Protein AF-A0A5K0YAD8-F1 (afdb_monomer_lite)

Secondary structure (DSSP, 8-state):
-HHHHHHHHHHHHHHHHHHHHHHHHHHHHHHHHHHHHHHHHHHHHTT--HHHHHHHHHHHHHHHHHHHHHHS------------S-------TT-EEEEGGGTSEEEEEEE---SSSEEEEEETTEEEEEEGGGEEE--------S-S--------

Sequence (156 aa):
ILGEAKDLDWREAALEALVSQQVQDETRRAKTQINDVLMGFEGKLSTSNCDLVNALIKEAEIAISSIVAAHESTHEIASFSKSGGGNSYIPKVGDRVHVRGLGDKLGTIVEAPCGDDTTLVQYGKVRLRVGKNDLKLFPMSKSISAVDRVTRWQGQ

pLDDT: mean 75.65, std 18.94, range [32.53, 95.88]

InterPro domains:
  IPR045076 DNA mismatch repair MutS [PTHR48466] (1-138)

Foldseek 3Di:
DVVVVVVVVVVVVVVVVVVVVVVVVLVVVLVVQLVVLVVVLVVDVVVDDPVCNVVSVVVSVVSNVVSVVVSPPPPPCCPPPPPPDDDPDFDDAQFWKQFVVVVRDIWGFHAGDDDPQWTWTDDPPDIDTGHPVRIDTDDDDPDDDPPDDPDDDDDD

Structure (mmCIF, N/CA/C/O backbone):
data_AF-A0A5K0YAD8-F1
#
_entry.id   AF-A0A5K0YAD8-F1
#
loop_
_atom_site.group_PDB
_atom_site.id
_atom_site.type_symbol
_atom_site.label_atom_id
_atom_site.label_alt_id
_atom_site.label_comp_id
_atom_site.label_asym_id
_atom_site.label_entity_id
_atom_site.label_seq_id
_atom_site.pdbx_PDB_ins_code
_atom_site.Cartn_x
_atom_site.Cartn_y
_atom_site.Cartn_z
_atom_site.occupancy
_atom_site.B_iso_or_equiv
_atom_site.auth_seq_id
_atom_site.auth_comp_id
_atom_site.auth_asym_id
_atom_site.auth_atom_id
_atom_site.pdbx_PDB_model_num
ATOM 1 N N . ILE A 1 1 ? 28.715 -2.439 -27.113 1.00 53.72 1 ILE A N 1
ATOM 2 C CA . ILE A 1 1 ? 28.155 -3.521 -26.268 1.00 53.72 1 ILE A CA 1
ATOM 3 C C . ILE A 1 1 ? 28.614 -3.400 -24.806 1.00 53.72 1 ILE A C 1
ATOM 5 O O . ILE A 1 1 ? 27.760 -3.232 -23.953 1.00 53.72 1 ILE A O 1
ATOM 9 N N . LEU A 1 2 ? 29.919 -3.365 -24.479 1.00 57.12 2 LEU A N 1
ATOM 10 C CA . LEU A 1 2 ? 30.374 -3.264 -23.070 1.00 57.12 2 LEU A CA 1
ATOM 11 C C . LEU A 1 2 ? 29.987 -1.943 -22.358 1.00 57.12 2 LEU A C 1
ATOM 13 O O . LEU A 1 2 ? 29.678 -1.947 -21.172 1.00 57.12 2 LEU A O 1
ATOM 17 N N . GLY A 1 3 ? 29.977 -0.816 -23.080 1.00 59.72 3 GLY A N 1
ATOM 18 C CA . GLY A 1 3 ? 29.579 0.488 -22.523 1.00 59.72 3 GLY A CA 1
ATOM 19 C C . GLY A 1 3 ? 28.075 0.635 -22.264 1.00 59.72 3 GLY A C 1
ATOM 20 O O . GLY A 1 3 ? 27.689 1.373 -21.370 1.00 59.72 3 GLY A O 1
ATOM 21 N N . GLU A 1 4 ? 27.243 -0.099 -23.004 1.00 54.94 4 GLU A N 1
ATOM 22 C CA . GLU A 1 4 ? 25.780 -0.109 -22.852 1.00 54.94 4 GLU A CA 1
ATOM 23 C C . GLU A 1 4 ? 25.355 -0.980 -21.662 1.00 54.94 4 GLU A C 1
ATOM 25 O O . GLU A 1 4 ? 24.472 -0.604 -20.905 1.00 54.94 4 GLU A O 1
ATOM 30 N N . ALA A 1 5 ? 26.053 -2.094 -21.418 1.00 63.03 5 ALA A N 1
ATOM 31 C CA . ALA A 1 5 ? 25.832 -2.915 -20.226 1.00 63.03 5 ALA A CA 1
ATOM 32 C C . ALA A 1 5 ? 26.145 -2.148 -18.927 1.00 63.03 5 ALA A C 1
ATOM 34 O O . ALA A 1 5 ? 25.354 -2.167 -17.991 1.00 63.03 5 ALA A O 1
ATOM 35 N N . LYS A 1 6 ? 27.248 -1.383 -18.901 1.00 64.75 6 LYS A N 1
ATOM 36 C CA . LYS A 1 6 ? 27.584 -0.515 -17.761 1.00 64.75 6 LYS A CA 1
ATOM 37 C C . LYS A 1 6 ? 26.581 0.637 -17.581 1.00 64.75 6 LYS A C 1
ATOM 39 O O . LYS A 1 6 ? 26.434 1.124 -16.464 1.00 64.75 6 LYS A O 1
ATOM 44 N N . ASP A 1 7 ? 25.914 1.065 -18.661 1.00 75.19 7 ASP A N 1
ATOM 45 C CA . ASP A 1 7 ? 24.829 2.058 -18.616 1.00 75.19 7 ASP A CA 1
ATOM 46 C C . ASP A 1 7 ? 23.578 1.507 -17.910 1.00 75.19 7 ASP A C 1
ATOM 48 O O . ASP A 1 7 ? 22.928 2.178 -17.112 1.00 75.19 7 ASP A O 1
ATOM 52 N N . LEU A 1 8 ? 23.260 0.242 -18.168 1.00 80.00 8 LEU A N 1
ATOM 53 C CA . LEU A 1 8 ? 22.109 -0.422 -17.565 1.00 80.00 8 LEU A CA 1
ATOM 54 C C . LEU A 1 8 ? 22.303 -0.656 -16.064 1.00 80.00 8 LEU A C 1
ATOM 56 O O . LEU A 1 8 ? 21.398 -0.335 -15.296 1.00 80.00 8 LEU A O 1
ATOM 60 N N . ASP A 1 9 ? 23.487 -1.107 -15.644 1.00 80.38 9 ASP A N 1
ATOM 61 C CA . ASP A 1 9 ? 23.778 -1.374 -14.228 1.00 80.38 9 ASP A CA 1
ATOM 62 C C . ASP A 1 9 ? 23.637 -0.112 -13.356 1.00 80.38 9 ASP A C 1
ATOM 64 O O . ASP A 1 9 ? 23.083 -0.167 -12.256 1.00 80.38 9 ASP A O 1
ATOM 68 N N . TRP A 1 10 ? 24.095 1.057 -13.833 1.00 85.94 10 TRP A N 1
ATOM 69 C CA . TRP A 1 10 ? 23.936 2.294 -13.054 1.00 85.94 10 TRP A CA 1
ATOM 70 C C . TRP A 1 10 ? 22.480 2.753 -12.996 1.00 85.94 10 TRP A C 1
ATOM 72 O O . TRP A 1 10 ? 22.056 3.293 -11.973 1.00 85.94 10 TRP A O 1
ATOM 82 N N . ARG A 1 11 ? 21.705 2.545 -14.069 1.00 83.56 11 ARG A N 1
ATOM 83 C CA . ARG A 1 11 ? 20.280 2.905 -14.107 1.00 83.56 11 ARG A CA 1
ATOM 84 C C . ARG A 1 11 ? 19.462 2.018 -13.192 1.00 83.56 11 ARG A C 1
ATOM 86 O O . ARG A 1 11 ? 18.582 2.535 -12.513 1.00 83.56 11 ARG A O 1
ATOM 93 N N . GLU A 1 12 ? 19.752 0.721 -13.164 1.00 84.94 12 GLU A N 1
ATOM 94 C CA . GLU A 1 12 ? 19.107 -0.225 -12.255 1.00 84.94 12 GLU A CA 1
ATOM 95 C C . GLU A 1 12 ? 19.392 0.162 -10.802 1.00 84.94 12 GLU A C 1
ATOM 97 O O . GLU A 1 12 ? 18.451 0.403 -10.051 1.00 84.94 12 GLU A O 1
ATOM 102 N N . ALA A 1 13 ? 20.659 0.385 -10.441 1.00 86.50 13 ALA A N 1
ATOM 103 C CA . ALA A 1 13 ? 21.021 0.824 -9.093 1.00 86.50 13 ALA A CA 1
ATOM 104 C C . ALA A 1 13 ? 20.375 2.172 -8.707 1.00 86.50 13 ALA A C 1
ATOM 106 O O . ALA A 1 13 ? 19.918 2.352 -7.576 1.00 86.50 13 ALA A O 1
ATOM 107 N N . ALA A 1 14 ? 20.300 3.128 -9.640 1.00 85.75 14 ALA A N 1
ATOM 108 C CA . ALA A 1 14 ? 19.632 4.408 -9.407 1.00 85.75 14 ALA A CA 1
ATOM 109 C C . ALA A 1 14 ? 18.115 4.244 -9.209 1.00 85.75 14 ALA A C 1
ATOM 111 O O . ALA A 1 14 ? 17.534 4.897 -8.342 1.00 85.75 14 ALA A O 1
ATOM 112 N N . LEU A 1 15 ? 17.472 3.363 -9.980 1.00 86.81 15 LEU A N 1
ATOM 113 C CA . LEU A 1 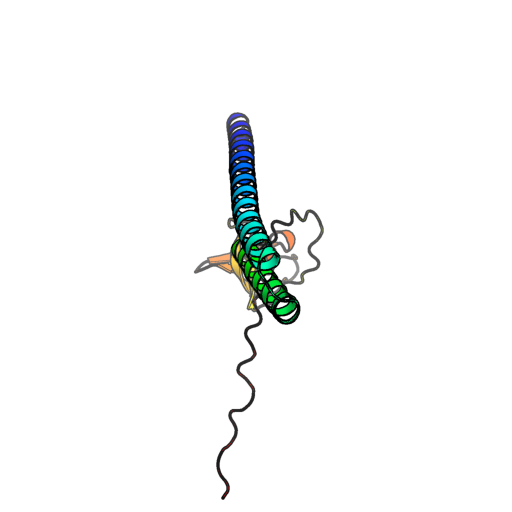15 ? 16.050 3.049 -9.837 1.00 86.81 15 LEU A CA 1
ATOM 114 C C . LEU A 1 15 ? 15.762 2.338 -8.513 1.00 86.81 15 LEU A C 1
ATOM 116 O O . LEU A 1 15 ? 14.827 2.723 -7.814 1.00 86.81 15 LEU A O 1
ATOM 120 N N . GLU A 1 16 ? 16.576 1.355 -8.130 1.00 86.94 16 GLU A N 1
ATOM 121 C CA . GLU A 1 16 ? 16.453 0.665 -6.844 1.00 86.94 16 GLU A CA 1
ATOM 122 C C . GLU A 1 16 ? 16.584 1.634 -5.667 1.00 86.94 16 GLU A C 1
ATOM 124 O O . GLU A 1 16 ? 15.790 1.571 -4.725 1.00 86.94 16 GLU A O 1
ATOM 129 N N . ALA A 1 17 ? 17.536 2.569 -5.731 1.00 89.50 17 ALA A N 1
ATOM 130 C CA . ALA A 1 17 ? 17.713 3.592 -4.707 1.00 89.50 17 ALA A CA 1
ATOM 131 C C . ALA A 1 17 ? 16.491 4.521 -4.603 1.00 89.50 17 ALA A C 1
ATOM 133 O O . ALA A 1 17 ? 16.035 4.808 -3.495 1.00 89.50 17 ALA A O 1
ATOM 134 N N . LEU A 1 18 ? 15.924 4.947 -5.738 1.00 87.00 18 LEU A N 1
ATOM 135 C CA . LEU A 1 18 ? 14.725 5.790 -5.775 1.00 87.00 18 LEU A CA 1
ATOM 136 C C . LEU A 1 18 ? 13.499 5.072 -5.206 1.00 87.00 18 LEU A C 1
ATOM 138 O O . LEU A 1 18 ? 12.794 5.630 -4.366 1.00 87.00 18 LEU A O 1
ATOM 142 N N . VAL A 1 19 ? 13.263 3.825 -5.620 1.00 83.62 19 VAL A N 1
ATOM 143 C CA . VAL A 1 19 ? 12.155 3.011 -5.099 1.00 83.62 19 VAL A CA 1
ATOM 144 C C . VAL A 1 19 ? 12.334 2.774 -3.601 1.00 83.62 19 VAL A C 1
ATOM 146 O O . VAL A 1 19 ? 11.390 2.941 -2.831 1.00 83.62 19 VAL A O 1
ATOM 149 N N . SER A 1 20 ? 13.554 2.458 -3.162 1.00 85.62 20 SER A N 1
ATOM 150 C CA . SER A 1 20 ? 13.864 2.269 -1.741 1.00 85.62 20 SER A CA 1
ATOM 151 C C . SER A 1 20 ? 13.598 3.536 -0.930 1.00 85.62 20 SER A C 1
ATOM 153 O O . SER A 1 20 ? 12.986 3.466 0.136 1.00 85.62 20 SER A O 1
ATOM 155 N N . GLN A 1 21 ? 14.004 4.701 -1.440 1.00 89.88 21 GLN A N 1
ATOM 156 C CA . GLN A 1 21 ? 13.737 5.988 -0.800 1.00 89.88 21 GLN A CA 1
ATOM 157 C C . GLN A 1 21 ? 12.233 6.271 -0.715 1.00 89.88 21 GLN A C 1
ATOM 159 O O . GLN A 1 21 ? 11.741 6.650 0.347 1.00 89.88 21 GLN A O 1
ATOM 164 N N . GLN A 1 22 ? 11.488 6.025 -1.795 1.00 86.38 22 GLN A N 1
ATOM 165 C CA . GLN A 1 22 ? 10.039 6.206 -1.823 1.00 86.38 22 GLN A CA 1
ATOM 166 C C . GLN A 1 22 ? 9.335 5.332 -0.777 1.00 86.38 22 GLN A C 1
ATOM 168 O O . GLN A 1 22 ? 8.473 5.824 -0.050 1.00 86.38 22 GLN A O 1
ATOM 173 N N . VAL A 1 23 ? 9.722 4.058 -0.661 1.00 87.50 23 VAL A N 1
ATOM 174 C CA . VAL A 1 23 ? 9.169 3.133 0.342 1.00 87.50 23 VAL A CA 1
ATOM 175 C C . VAL A 1 23 ? 9.491 3.596 1.763 1.00 87.50 23 VAL A C 1
ATOM 177 O O . VAL A 1 23 ? 8.620 3.559 2.636 1.00 87.50 23 VAL A O 1
ATOM 180 N N . GLN A 1 24 ? 10.717 4.063 2.012 1.00 89.81 24 GLN A N 1
ATOM 181 C CA . GLN A 1 24 ? 11.103 4.594 3.321 1.00 89.81 24 GLN A CA 1
ATOM 182 C C . GLN A 1 24 ? 10.299 5.843 3.694 1.00 89.81 24 GLN A C 1
ATOM 184 O O . GLN A 1 24 ? 9.815 5.947 4.823 1.00 89.81 24 GLN A O 1
ATOM 189 N N . ASP A 1 25 ? 10.119 6.770 2.754 1.00 89.12 25 ASP A N 1
ATOM 190 C CA . ASP A 1 25 ? 9.331 7.980 2.973 1.00 89.12 25 ASP A CA 1
ATOM 191 C C . ASP A 1 25 ? 7.861 7.669 3.237 1.00 89.12 25 ASP A C 1
ATOM 193 O O . ASP A 1 25 ? 7.263 8.256 4.141 1.00 89.12 25 ASP A O 1
ATOM 197 N N . GLU A 1 26 ? 7.292 6.720 2.499 1.00 88.06 26 GLU A N 1
ATOM 198 C CA . GLU A 1 26 ? 5.910 6.292 2.690 1.00 88.06 26 GLU A CA 1
ATOM 199 C C . GLU A 1 26 ? 5.702 5.614 4.044 1.00 88.06 26 GLU A C 1
ATOM 201 O O . GLU A 1 26 ? 4.793 5.972 4.792 1.00 88.06 26 GLU A O 1
ATOM 206 N N . THR A 1 27 ? 6.619 4.720 4.419 1.00 89.88 27 THR A N 1
ATOM 207 C CA . THR A 1 27 ? 6.611 4.064 5.733 1.00 89.88 27 THR A CA 1
ATOM 208 C C . THR A 1 27 ? 6.706 5.091 6.859 1.00 89.88 27 THR A C 1
ATOM 210 O O . THR A 1 27 ? 5.998 5.001 7.864 1.00 89.88 27 THR A O 1
ATOM 213 N N . ARG A 1 28 ? 7.569 6.101 6.696 1.00 93.31 28 ARG A N 1
ATOM 214 C CA . ARG A 1 28 ? 7.720 7.188 7.665 1.00 93.31 28 ARG A CA 1
ATOM 215 C C . ARG A 1 28 ? 6.435 8.004 7.797 1.00 93.31 28 ARG A C 1
ATOM 217 O O . ARG A 1 28 ? 6.032 8.281 8.923 1.00 93.31 28 ARG A O 1
ATOM 224 N N . ARG A 1 29 ? 5.783 8.355 6.683 1.00 91.31 29 ARG A N 1
ATOM 225 C CA . ARG A 1 29 ? 4.503 9.084 6.684 1.00 91.31 29 ARG A CA 1
ATOM 226 C C . ARG A 1 29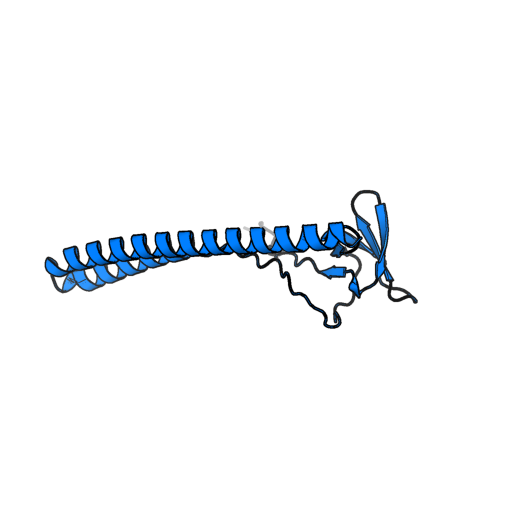 ? 3.403 8.302 7.399 1.00 91.31 29 ARG A C 1
ATOM 228 O O . ARG A 1 29 ? 2.798 8.847 8.320 1.00 91.31 29 ARG A O 1
ATOM 235 N N . ALA A 1 30 ? 3.211 7.033 7.043 1.00 91.81 30 ALA A N 1
ATOM 236 C CA . ALA A 1 30 ? 2.211 6.170 7.671 1.00 91.81 30 ALA A CA 1
ATOM 237 C C . ALA A 1 30 ? 2.442 6.052 9.186 1.00 91.81 30 ALA A C 1
ATOM 239 O O . ALA A 1 30 ? 1.514 6.191 9.982 1.00 91.81 30 ALA A O 1
ATOM 240 N N . LYS A 1 31 ? 3.704 5.876 9.605 1.00 94.19 31 LYS A N 1
ATOM 241 C CA . LYS A 1 31 ? 4.075 5.815 11.024 1.00 94.19 31 LYS A CA 1
ATOM 242 C C . LYS A 1 31 ? 3.719 7.099 11.774 1.00 94.19 31 LYS A C 1
ATOM 244 O O . LYS A 1 31 ? 3.194 7.018 12.881 1.00 94.19 31 LYS A O 1
ATOM 249 N N . THR A 1 32 ? 4.002 8.268 11.198 1.00 95.88 32 THR A N 1
ATOM 250 C CA . THR A 1 32 ? 3.627 9.553 11.807 1.00 95.88 32 THR A CA 1
ATOM 251 C C . THR A 1 32 ? 2.112 9.663 11.966 1.00 95.88 32 THR A C 1
ATOM 253 O O . THR A 1 32 ? 1.650 9.948 13.064 1.00 95.88 32 THR A O 1
ATOM 256 N N . GLN A 1 33 ? 1.338 9.344 10.927 1.00 94.69 33 GLN A N 1
ATOM 257 C CA . GLN A 1 33 ? -0.126 9.417 10.987 1.00 94.69 33 GLN A CA 1
ATOM 258 C C . GLN A 1 33 ? -0.726 8.459 12.027 1.00 94.69 33 GLN A C 1
ATOM 260 O O . GLN A 1 33 ? -1.632 8.840 12.765 1.00 94.69 33 GLN A O 1
ATOM 265 N N . ILE A 1 34 ? -0.209 7.229 12.132 1.00 95.06 34 ILE A N 1
ATOM 266 C CA . ILE A 1 34 ? -0.651 6.270 13.159 1.00 95.06 34 ILE A CA 1
ATOM 267 C C . ILE A 1 34 ? -0.324 6.788 14.565 1.00 95.06 34 ILE A C 1
ATOM 269 O O . ILE A 1 34 ? -1.161 6.689 15.460 1.00 95.06 34 ILE A O 1
ATOM 273 N N . ASN A 1 35 ? 0.863 7.367 14.767 1.00 95.25 35 ASN A N 1
ATOM 274 C CA . ASN A 1 35 ? 1.233 7.959 16.054 1.00 95.25 35 ASN A CA 1
ATOM 275 C C . ASN A 1 35 ? 0.308 9.119 16.445 1.00 95.25 35 ASN A C 1
ATOM 277 O O . ASN A 1 35 ? -0.064 9.219 17.612 1.00 95.25 35 ASN A O 1
ATOM 281 N N . ASP A 1 36 ? -0.100 9.955 15.489 1.00 95.19 36 ASP A N 1
ATOM 282 C CA . ASP A 1 36 ? -1.043 11.048 15.747 1.00 95.19 36 ASP A CA 1
ATOM 283 C C . ASP A 1 36 ? -2.412 10.507 16.196 1.00 95.19 36 ASP A C 1
ATOM 285 O O . ASP A 1 36 ? -3.010 11.025 17.145 1.00 95.19 36 ASP A O 1
ATOM 289 N N . VAL A 1 37 ? -2.886 9.418 15.575 1.00 95.00 37 VAL A N 1
ATOM 290 C CA . VAL A 1 37 ? -4.113 8.720 15.999 1.00 95.00 37 VAL A CA 1
ATOM 291 C C . VAL A 1 37 ? -3.968 8.153 17.412 1.00 95.00 37 VAL A C 1
ATOM 293 O O . VAL A 1 37 ? -4.882 8.315 18.221 1.00 95.00 37 VAL A O 1
ATOM 296 N N . LEU A 1 38 ? -2.829 7.533 17.739 1.00 94.56 38 LEU A N 1
ATOM 297 C CA . LEU A 1 38 ? -2.564 6.989 19.075 1.00 94.56 38 LEU A CA 1
ATOM 298 C C . LEU A 1 38 ? -2.536 8.080 20.147 1.00 94.56 38 LEU A C 1
ATOM 300 O O . LEU A 1 38 ? -3.213 7.942 21.162 1.00 94.56 38 LEU A O 1
ATOM 304 N N . MET A 1 39 ? -1.836 9.190 19.906 1.00 93.56 39 MET A N 1
ATOM 305 C CA . MET A 1 39 ? -1.830 10.334 20.823 1.00 93.56 39 MET A CA 1
ATOM 306 C C . MET A 1 39 ? -3.241 10.892 21.046 1.00 93.56 39 MET A C 1
ATOM 308 O O . MET A 1 39 ? -3.625 11.194 22.178 1.00 93.56 39 MET A O 1
ATOM 312 N N . GLY A 1 40 ? -4.033 11.020 19.976 1.00 91.94 40 GLY A N 1
ATOM 313 C CA . GLY A 1 40 ? -5.424 11.459 20.071 1.00 91.94 40 GLY A CA 1
ATOM 314 C C . GLY A 1 40 ? -6.291 10.486 20.874 1.00 91.94 40 GLY A C 1
ATOM 315 O O . GLY A 1 40 ? -7.101 10.913 21.700 1.00 91.94 40 GLY A O 1
ATOM 316 N N . PHE A 1 41 ? -6.096 9.184 20.668 1.00 92.62 41 PHE A N 1
ATOM 317 C CA . PHE A 1 41 ? -6.777 8.134 21.417 1.00 92.62 41 PHE A CA 1
ATOM 318 C C . PHE A 1 41 ? -6.403 8.162 22.903 1.00 92.62 41 PHE A C 1
ATOM 320 O O . PHE A 1 41 ? -7.301 8.192 23.737 1.00 92.62 41 PHE A O 1
ATOM 327 N N . GLU A 1 42 ? -5.116 8.233 23.252 1.00 91.81 42 GLU A N 1
ATOM 328 C CA . GLU A 1 42 ? -4.640 8.293 24.643 1.00 91.81 42 GLU A CA 1
ATOM 329 C C . GLU A 1 42 ? -5.160 9.532 25.390 1.00 91.81 42 GLU A C 1
ATOM 331 O O . GLU A 1 42 ? -5.596 9.434 26.543 1.00 91.81 42 GLU A O 1
ATOM 336 N N . GLY A 1 43 ? -5.185 10.693 24.725 1.00 91.12 43 GLY A N 1
ATOM 337 C CA . GLY A 1 43 ? -5.738 11.925 25.292 1.00 91.12 43 GLY A CA 1
ATOM 338 C C . GLY A 1 43 ? -7.237 11.817 25.597 1.00 91.12 43 GLY A C 1
ATOM 339 O O . GLY A 1 43 ? -7.690 12.192 26.684 1.00 91.12 43 GLY A O 1
ATOM 340 N N . LYS A 1 44 ? -8.015 11.247 24.667 1.00 89.19 44 LYS A N 1
ATOM 341 C CA . LYS A 1 44 ? -9.450 10.990 24.868 1.00 89.19 44 LYS A CA 1
ATOM 342 C C . LYS A 1 44 ? -9.689 9.899 25.914 1.00 89.19 44 LYS A C 1
ATOM 344 O O . LYS A 1 44 ? -10.588 10.040 26.738 1.00 89.19 44 LYS A O 1
ATOM 349 N N . LEU A 1 45 ? -8.877 8.842 25.929 1.00 89.31 45 LEU A N 1
ATOM 350 C CA . LEU A 1 45 ? -8.983 7.736 26.882 1.00 89.31 45 LEU A CA 1
ATOM 351 C C . LEU A 1 45 ? -8.770 8.217 28.322 1.00 89.31 45 LEU A C 1
ATOM 353 O O . LEU A 1 45 ? -9.538 7.851 29.206 1.00 89.31 45 LEU A O 1
ATOM 357 N N . SER A 1 46 ? -7.792 9.101 28.538 1.00 86.00 46 SER A N 1
ATOM 358 C CA . SER A 1 46 ? -7.461 9.665 29.858 1.00 86.00 46 SER A CA 1
ATOM 359 C C . SER A 1 46 ? -8.588 10.503 30.477 1.00 86.00 46 SER A C 1
ATOM 361 O O . SER A 1 46 ? -8.566 10.777 31.674 1.00 86.00 46 SER A O 1
ATOM 363 N N . THR A 1 47 ? -9.564 10.932 29.672 1.00 84.12 47 THR A N 1
ATOM 364 C CA . THR A 1 47 ? -10.661 11.823 30.084 1.00 84.12 47 THR A CA 1
ATOM 365 C C . THR A 1 47 ? -12.051 11.196 29.935 1.00 84.12 47 THR A C 1
ATOM 367 O O . THR A 1 47 ? -13.048 11.840 30.260 1.00 84.12 47 THR A O 1
ATOM 370 N N . SER A 1 48 ? -12.143 9.947 29.468 1.00 81.06 48 SER A N 1
ATOM 371 C CA . SER A 1 48 ? -13.413 9.303 29.112 1.00 81.06 48 SER A CA 1
ATOM 372 C C . SER A 1 48 ? -13.967 8.384 30.200 1.00 81.06 48 SER A C 1
ATOM 374 O O . SER A 1 48 ? -13.229 7.725 30.926 1.00 81.06 48 SER A O 1
ATOM 376 N N . ASN A 1 49 ? -15.299 8.287 30.265 1.00 79.44 49 ASN A N 1
ATOM 377 C CA . ASN A 1 49 ? -16.001 7.286 31.072 1.00 79.44 49 ASN A CA 1
ATOM 378 C C . ASN A 1 49 ? -15.928 5.897 30.416 1.00 79.44 49 ASN A C 1
ATOM 380 O O . ASN A 1 49 ? -15.889 5.796 29.189 1.00 79.44 49 ASN A O 1
ATOM 384 N N . CYS A 1 50 ? -15.993 4.830 31.224 1.00 78.31 50 CYS A N 1
ATOM 385 C CA . CYS A 1 50 ? -15.934 3.433 30.760 1.00 78.31 50 CYS A CA 1
ATOM 386 C C . CYS A 1 50 ? -16.883 3.124 29.590 1.00 78.31 50 CYS A C 1
ATOM 388 O O . CYS A 1 50 ? -16.509 2.390 28.678 1.00 78.31 50 CYS A O 1
ATOM 390 N N . ASP A 1 51 ? -18.072 3.727 29.571 1.00 80.56 51 ASP A N 1
ATOM 391 C CA . ASP A 1 51 ? -19.083 3.485 28.534 1.00 80.56 51 ASP A CA 1
ATOM 392 C C . ASP A 1 51 ? -18.668 4.001 27.142 1.00 80.56 51 ASP A C 1
ATOM 394 O O . ASP A 1 51 ? -19.176 3.532 26.123 1.00 80.56 51 ASP A O 1
ATOM 398 N N . LEU A 1 52 ? -17.719 4.944 27.077 1.00 84.50 52 LEU A N 1
ATOM 399 C CA . LEU A 1 52 ? -17.247 5.568 25.836 1.00 84.50 52 LEU A CA 1
ATOM 400 C C . LEU A 1 52 ? -15.975 4.918 25.277 1.00 84.50 52 LEU A C 1
ATOM 402 O O . LEU A 1 52 ? -15.637 5.139 24.115 1.00 84.50 52 LEU A O 1
ATOM 406 N N . VAL A 1 53 ? -15.294 4.073 26.056 1.00 87.88 53 VAL A N 1
ATOM 407 C CA . VAL A 1 53 ? -14.026 3.442 25.650 1.00 87.88 53 VAL A CA 1
ATOM 408 C C . VAL A 1 53 ? -14.205 2.581 24.397 1.00 87.88 53 VAL A C 1
ATOM 410 O O . VAL A 1 53 ? -13.414 2.683 23.463 1.00 87.88 53 VAL A O 1
ATOM 413 N N . ASN A 1 54 ? -15.291 1.806 24.308 1.00 89.50 54 ASN A N 1
ATOM 414 C CA . ASN A 1 54 ? -15.586 1.005 23.113 1.00 89.50 54 ASN A CA 1
ATOM 415 C C . ASN A 1 54 ? -15.809 1.861 21.858 1.00 89.50 54 ASN A C 1
ATOM 417 O O . ASN A 1 54 ? -15.484 1.425 20.754 1.00 89.50 54 ASN A O 1
ATOM 421 N N . ALA A 1 55 ? -16.376 3.060 22.005 1.00 89.81 55 ALA A N 1
ATOM 422 C CA . ALA A 1 55 ? -16.558 3.975 20.883 1.00 89.81 55 ALA A CA 1
ATOM 423 C C . ALA A 1 55 ? -15.213 4.555 20.424 1.00 89.81 55 ALA A C 1
ATOM 425 O O . ALA A 1 55 ? -14.948 4.592 19.225 1.00 89.81 55 ALA A O 1
ATOM 426 N N . LEU A 1 56 ? -14.342 4.922 21.369 1.00 91.19 56 LEU A N 1
ATOM 427 C CA . LEU A 1 56 ? -12.994 5.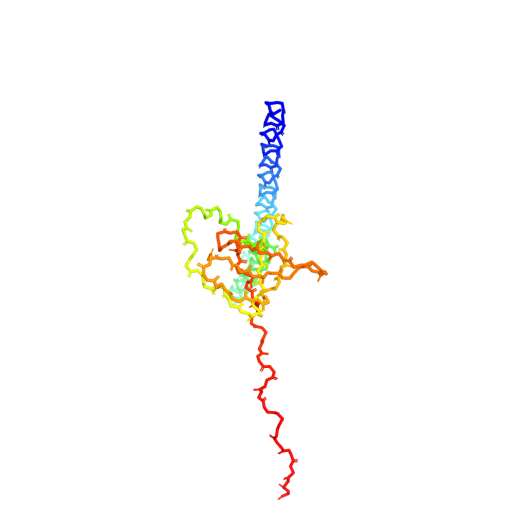415 21.079 1.00 91.19 56 LEU A CA 1
ATOM 428 C C . LEU A 1 56 ? -12.122 4.368 20.386 1.00 91.19 56 LEU A C 1
ATOM 430 O O . LEU A 1 56 ? -11.395 4.705 19.455 1.00 91.19 56 LEU A O 1
ATOM 434 N N . ILE A 1 57 ? -12.204 3.105 20.818 1.00 92.50 57 ILE A N 1
ATOM 435 C CA . ILE A 1 57 ? -11.463 2.005 20.187 1.00 92.50 57 ILE A CA 1
ATOM 436 C C . ILE A 1 57 ? -11.892 1.876 18.726 1.00 92.50 57 ILE A C 1
ATOM 438 O O . ILE A 1 57 ? -11.046 1.903 17.839 1.00 92.50 57 ILE A O 1
ATOM 442 N N . LYS A 1 58 ? -13.204 1.834 18.463 1.00 93.44 58 LYS A N 1
ATOM 443 C CA . LYS A 1 58 ? -13.730 1.757 17.092 1.00 93.44 58 LYS A CA 1
ATOM 444 C C . LYS A 1 58 ? -13.322 2.959 16.240 1.00 93.44 58 LYS A C 1
ATOM 446 O O . LYS A 1 58 ? -13.006 2.790 15.068 1.00 93.44 58 LYS A O 1
ATOM 451 N N . GLU A 1 59 ? -13.328 4.165 16.807 1.00 92.81 59 GLU A N 1
ATOM 452 C CA . GLU A 1 59 ? -12.879 5.376 16.110 1.00 92.81 59 GLU A CA 1
ATOM 453 C C . GLU A 1 59 ? -11.403 5.257 15.692 1.00 92.81 59 GLU A C 1
ATOM 455 O O . GLU A 1 59 ? -11.069 5.496 14.530 1.00 92.81 59 GLU A O 1
ATOM 460 N N . ALA A 1 60 ? -10.533 4.827 16.612 1.00 92.38 60 ALA A N 1
ATOM 461 C CA . ALA A 1 60 ? -9.113 4.625 16.337 1.00 92.38 60 ALA A CA 1
ATOM 462 C C . ALA A 1 60 ? -8.872 3.498 15.316 1.00 92.38 60 ALA A C 1
ATOM 464 O O . ALA A 1 60 ? -8.066 3.665 14.402 1.00 92.38 60 ALA A O 1
ATOM 465 N N . GLU A 1 61 ? -9.601 2.383 15.414 1.00 94.06 61 GLU A N 1
ATOM 466 C CA . GLU A 1 61 ? -9.531 1.270 14.458 1.00 94.06 61 GLU A CA 1
ATOM 467 C C . GLU A 1 61 ? -9.913 1.705 13.039 1.00 94.06 61 GLU A C 1
ATOM 469 O O . GLU A 1 61 ? -9.220 1.358 12.079 1.00 94.06 61 GLU A O 1
ATOM 474 N N . ILE A 1 62 ? -10.981 2.496 12.895 1.00 94.50 62 ILE A N 1
ATOM 475 C CA . ILE A 1 62 ? -11.407 3.045 11.601 1.00 94.50 62 ILE A CA 1
ATOM 476 C C . ILE A 1 62 ? -10.336 3.988 11.046 1.00 94.50 62 ILE A C 1
ATOM 478 O O . ILE A 1 62 ? -9.987 3.889 9.869 1.00 94.50 62 ILE A O 1
ATOM 482 N N . ALA A 1 63 ? -9.788 4.877 11.878 1.00 93.19 63 ALA A N 1
ATOM 483 C CA . ALA A 1 63 ? -8.760 5.825 11.460 1.00 93.19 63 ALA A CA 1
ATOM 484 C C . ALA A 1 63 ? -7.473 5.117 11.002 1.00 93.19 63 ALA A C 1
ATOM 486 O O . ALA A 1 63 ? -6.958 5.419 9.926 1.00 93.19 63 ALA A O 1
ATOM 487 N N . ILE A 1 64 ? -6.991 4.126 11.761 1.00 93.56 64 ILE A N 1
ATOM 488 C CA . ILE A 1 64 ? -5.819 3.323 11.380 1.00 93.56 64 ILE A CA 1
ATOM 489 C C . ILE A 1 64 ? -6.110 2.527 10.107 1.00 93.56 64 ILE A C 1
ATOM 491 O O . ILE A 1 64 ? -5.282 2.524 9.201 1.00 93.56 64 ILE A O 1
ATOM 495 N N . SER A 1 65 ? -7.290 1.913 9.988 1.00 91.69 65 SER A N 1
ATOM 496 C CA . SER A 1 65 ? -7.683 1.190 8.770 1.00 91.69 65 SER A CA 1
ATOM 497 C C . SER A 1 65 ? -7.702 2.106 7.545 1.00 91.69 65 SER A C 1
ATOM 499 O O . SER A 1 65 ? -7.254 1.707 6.475 1.00 91.69 65 SER A O 1
ATOM 501 N N . SER A 1 66 ? -8.163 3.351 7.698 1.00 91.56 66 SER A N 1
ATOM 502 C CA . SER A 1 66 ? -8.129 4.354 6.630 1.00 91.56 66 SER A CA 1
ATOM 503 C C . SER A 1 66 ? -6.701 4.741 6.241 1.00 91.56 66 SER A C 1
ATOM 505 O O . SER A 1 66 ? -6.426 4.902 5.054 1.00 91.56 66 SER A O 1
ATOM 507 N N . ILE A 1 67 ? -5.795 4.895 7.212 1.00 91.56 67 ILE A N 1
ATOM 508 C CA . ILE A 1 67 ? -4.375 5.181 6.952 1.00 91.56 67 ILE A CA 1
ATOM 509 C C . ILE A 1 67 ? -3.737 4.006 6.208 1.00 91.56 67 ILE A C 1
ATOM 511 O O . ILE A 1 67 ? -3.082 4.204 5.188 1.00 91.56 67 ILE A O 1
ATOM 515 N N . VAL A 1 68 ? -3.973 2.776 6.673 1.00 89.94 68 VAL A N 1
ATOM 516 C CA . VAL A 1 68 ? -3.479 1.565 6.009 1.00 89.94 68 VAL A CA 1
ATOM 517 C C . VAL A 1 68 ? -4.003 1.498 4.579 1.00 89.94 68 VAL A C 1
ATOM 519 O O . VAL A 1 68 ? -3.196 1.365 3.674 1.00 89.94 68 VAL A O 1
ATOM 522 N N . ALA A 1 69 ? -5.303 1.691 4.347 1.00 87.31 69 ALA A N 1
ATOM 523 C CA . ALA A 1 69 ? -5.887 1.665 3.006 1.00 87.31 69 ALA A CA 1
ATOM 524 C C . ALA A 1 69 ? -5.345 2.769 2.075 1.00 87.31 69 ALA A C 1
ATOM 526 O O . ALA A 1 69 ? -5.228 2.552 0.872 1.00 87.31 69 ALA A O 1
ATOM 527 N N . ALA A 1 70 ? -4.990 3.945 2.604 1.00 86.88 70 ALA A N 1
ATOM 528 C CA . ALA A 1 70 ? -4.369 5.016 1.819 1.00 86.88 70 ALA A CA 1
ATOM 529 C C . ALA A 1 70 ? -2.920 4.695 1.405 1.00 86.88 70 ALA A C 1
ATOM 531 O O . ALA A 1 70 ? -2.443 5.209 0.394 1.00 86.88 70 ALA A O 1
ATOM 532 N N . HIS A 1 71 ? -2.239 3.850 2.184 1.00 83.56 71 HIS A N 1
ATOM 533 C CA . HIS A 1 71 ? -0.859 3.416 1.964 1.00 83.56 71 HIS A CA 1
ATOM 534 C C . HIS A 1 71 ? -0.742 1.984 1.435 1.00 83.56 71 HIS A C 1
ATOM 536 O O . HIS A 1 71 ? 0.366 1.53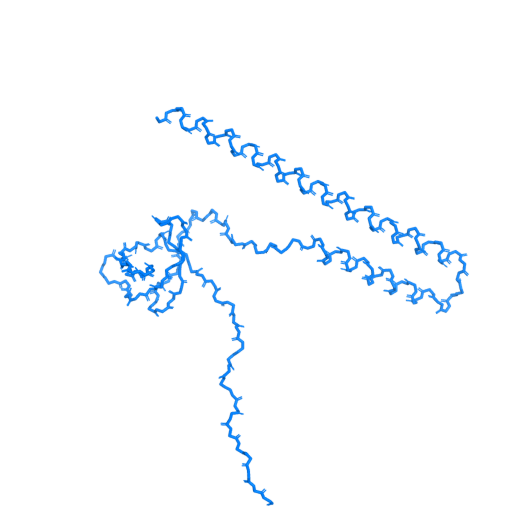4 1.130 1.00 83.56 71 HIS A O 1
ATOM 542 N N . GLU A 1 72 ? -1.858 1.265 1.297 1.00 76.81 72 GLU A N 1
ATOM 543 C CA . GLU A 1 72 ? -1.928 0.070 0.480 1.00 76.81 72 GLU A CA 1
ATOM 544 C C . GLU A 1 72 ? -1.548 0.517 -0.919 1.00 76.81 72 GLU A C 1
ATOM 546 O O . GLU A 1 72 ? -2.328 1.125 -1.656 1.00 76.81 72 GLU A O 1
ATOM 551 N N . SER A 1 73 ? -0.294 0.245 -1.281 1.00 60.41 73 SER A N 1
ATOM 552 C CA . SER A 1 73 ? 0.125 0.330 -2.659 1.00 60.41 73 SER A CA 1
ATOM 553 C C . SER A 1 73 ? -0.955 -0.397 -3.444 1.00 60.41 73 SER A C 1
ATOM 555 O O . SER A 1 73 ? -1.192 -1.584 -3.189 1.00 60.41 73 SER A O 1
ATOM 557 N N . THR A 1 74 ? -1.591 0.285 -4.400 1.00 54.22 74 THR A N 1
ATOM 558 C CA . THR A 1 74 ? -2.217 -0.391 -5.537 1.00 54.22 74 THR A CA 1
ATOM 559 C C . THR A 1 74 ? -1.075 -1.033 -6.310 1.00 54.22 74 THR A C 1
ATOM 561 O O . THR A 1 74 ? -0.718 -0.656 -7.419 1.00 54.22 74 THR A O 1
ATOM 564 N N . HIS A 1 75 ? -0.431 -2.002 -5.677 1.00 46.88 75 HIS A N 1
ATOM 565 C CA . HIS A 1 75 ? 0.361 -2.987 -6.321 1.00 46.88 75 HIS A CA 1
ATOM 566 C C . HIS A 1 75 ? -0.713 -3.870 -6.958 1.00 46.88 75 HIS A C 1
ATOM 568 O O . HIS A 1 75 ? -0.980 -4.997 -6.551 1.00 46.88 75 HIS A O 1
ATOM 574 N N . GLU A 1 76 ? -1.246 -3.384 -8.083 1.00 43.91 76 GLU A N 1
ATOM 575 C CA . GLU A 1 76 ? -1.048 -4.178 -9.276 1.00 43.91 76 GLU A CA 1
ATOM 576 C C . GLU A 1 76 ? 0.447 -4.517 -9.272 1.00 43.91 76 GLU A C 1
ATOM 578 O O . GLU A 1 76 ? 1.301 -3.839 -9.838 1.00 43.91 76 GLU A O 1
ATOM 583 N N . ILE A 1 77 ? 0.806 -5.581 -8.550 1.00 45.31 77 ILE A N 1
ATOM 584 C CA . ILE A 1 77 ? 1.896 -6.445 -8.933 1.00 45.31 77 ILE A CA 1
ATOM 585 C C . ILE A 1 77 ? 1.389 -6.954 -10.277 1.00 45.31 77 ILE A C 1
ATOM 587 O O . ILE A 1 77 ? 0.823 -8.042 -10.383 1.00 45.31 77 ILE A O 1
ATOM 591 N N . ALA A 1 78 ? 1.499 -6.109 -11.308 1.00 43.44 78 ALA A N 1
ATOM 592 C CA . ALA A 1 78 ? 1.514 -6.495 -12.691 1.00 43.44 78 ALA A CA 1
ATOM 593 C C . ALA A 1 78 ? 2.719 -7.406 -12.738 1.00 43.44 78 ALA A C 1
ATOM 595 O O . ALA A 1 78 ? 3.835 -6.951 -12.903 1.00 43.44 78 ALA A O 1
ATOM 596 N N . SER A 1 79 ? 2.462 -8.661 -12.386 1.00 39.88 79 SER A N 1
ATOM 597 C CA . SER A 1 79 ? 3.365 -9.768 -12.153 1.00 39.88 79 SER A CA 1
ATOM 598 C C . SER A 1 79 ? 4.639 -9.640 -12.973 1.00 39.88 79 SER A C 1
ATOM 600 O O . SER A 1 79 ? 4.797 -10.304 -13.990 1.00 39.88 79 SER A O 1
ATOM 602 N N . PHE A 1 80 ? 5.609 -8.854 -12.522 1.00 39.78 80 PHE A N 1
ATOM 603 C CA . PHE A 1 80 ? 6.982 -8.973 -12.978 1.00 39.78 80 PHE A CA 1
ATOM 604 C C . PHE A 1 80 ? 7.551 -10.215 -12.287 1.00 39.78 80 PHE A C 1
ATOM 606 O O . PHE A 1 80 ? 8.590 -10.190 -11.638 1.00 39.78 80 PHE A O 1
ATOM 613 N N . SER A 1 81 ? 6.834 -11.340 -12.394 1.00 37.22 81 SER A N 1
ATOM 614 C CA . SER A 1 81 ? 7.431 -12.639 -12.246 1.00 37.22 81 SER A CA 1
ATOM 615 C C . SER A 1 81 ? 8.429 -12.729 -13.390 1.00 37.22 81 SER A C 1
ATOM 617 O O . SER A 1 81 ? 8.085 -12.994 -14.544 1.00 37.22 81 SER A O 1
ATOM 619 N N . LYS A 1 82 ? 9.698 -12.497 -13.048 1.00 45.31 82 LYS A N 1
ATOM 620 C CA . LYS A 1 82 ? 10.812 -13.250 -13.618 1.00 45.31 82 LYS A CA 1
ATOM 621 C C . LYS A 1 82 ? 10.415 -14.728 -13.550 1.00 45.31 82 LYS A C 1
ATOM 623 O O . LYS A 1 82 ? 10.705 -15.414 -12.580 1.00 45.31 82 LYS A O 1
ATOM 628 N N . SER A 1 83 ? 9.675 -15.211 -14.540 1.00 40.84 83 SER A N 1
ATOM 629 C CA . SER A 1 83 ? 9.388 -16.628 -14.694 1.00 40.84 83 SER A CA 1
ATOM 630 C C . SER A 1 83 ? 10.270 -17.137 -15.820 1.00 40.84 83 SER A C 1
ATOM 632 O O . SER A 1 83 ? 9.876 -17.248 -16.978 1.00 40.84 83 SER A O 1
ATOM 634 N N . GLY A 1 84 ? 11.524 -17.400 -15.453 1.00 39.53 84 GLY A N 1
ATOM 635 C CA . GLY A 1 84 ? 12.179 -18.592 -15.962 1.00 39.53 84 GLY A CA 1
ATOM 636 C C . GLY A 1 84 ? 11.447 -19.779 -15.341 1.00 39.53 84 GLY A C 1
ATOM 637 O O . GLY A 1 84 ? 11.655 -20.095 -14.177 1.00 39.53 84 GLY A O 1
ATOM 638 N N . GLY A 1 85 ? 10.504 -20.354 -16.077 1.00 38.12 85 GLY A N 1
ATOM 639 C CA . GLY A 1 85 ? 9.679 -21.470 -15.622 1.00 38.12 85 GLY A CA 1
ATOM 640 C C . GLY A 1 85 ? 8.529 -21.668 -16.597 1.00 38.12 85 GLY A C 1
ATOM 641 O O . GLY A 1 85 ? 7.706 -20.775 -16.759 1.00 38.12 85 GLY A O 1
ATOM 642 N N . GLY A 1 86 ? 8.527 -22.797 -17.308 1.00 46.00 86 GLY A N 1
ATOM 643 C CA . GLY A 1 86 ? 7.668 -23.058 -18.464 1.00 46.00 86 GLY A CA 1
ATOM 644 C C . GLY A 1 86 ? 6.209 -22.657 -18.251 1.00 46.00 86 GLY A C 1
ATOM 645 O O . GLY A 1 86 ? 5.528 -23.151 -17.355 1.00 46.00 86 GLY A O 1
ATOM 646 N N . ASN A 1 87 ? 5.732 -21.761 -19.109 1.00 54.50 87 ASN A N 1
ATOM 647 C CA . ASN A 1 87 ? 4.353 -21.310 -19.119 1.00 54.50 87 ASN A CA 1
ATOM 648 C C . ASN A 1 87 ? 3.434 -22.500 -19.467 1.00 54.50 87 ASN A C 1
ATOM 650 O O . ASN A 1 87 ? 3.477 -23.016 -20.583 1.00 54.50 87 ASN A O 1
ATOM 654 N N . SER A 1 88 ? 2.602 -22.967 -18.532 1.00 62.38 88 SER A N 1
ATOM 655 C CA . SER A 1 88 ? 1.598 -24.018 -18.785 1.00 62.38 88 SER A CA 1
ATOM 656 C C . SER A 1 88 ? 0.390 -23.510 -19.583 1.00 62.38 88 SER A C 1
ATOM 658 O O . SER A 1 88 ? -0.455 -24.299 -20.001 1.00 62.38 88 SER A O 1
ATOM 660 N N . TYR A 1 89 ? 0.320 -22.203 -19.838 1.00 72.12 89 TYR A N 1
ATOM 661 C CA . TYR A 1 89 ? -0.728 -21.568 -20.624 1.00 72.12 89 TYR A CA 1
ATOM 662 C C . TYR A 1 89 ? -0.820 -22.148 -22.042 1.00 72.12 89 TYR A C 1
ATOM 664 O O . TYR A 1 89 ? 0.184 -22.306 -22.740 1.00 72.12 89 TYR A O 1
ATOM 672 N N . ILE A 1 90 ? -2.045 -22.453 -22.469 1.00 78.81 90 ILE A N 1
ATOM 673 C CA . ILE A 1 90 ? -2.367 -22.858 -23.839 1.00 78.81 90 ILE A CA 1
ATOM 674 C C . ILE A 1 90 ? -3.069 -21.663 -24.493 1.00 78.81 90 ILE A C 1
ATOM 676 O O . ILE A 1 90 ? -4.187 -21.347 -24.080 1.00 78.81 90 ILE A O 1
ATOM 680 N N . PRO A 1 91 ? -2.434 -20.992 -25.469 1.00 80.56 91 PRO A N 1
ATOM 681 C CA . PRO A 1 91 ? -2.997 -19.811 -26.117 1.00 80.56 91 PRO A CA 1
ATOM 682 C C . PRO A 1 91 ? -4.320 -20.126 -26.843 1.00 80.56 91 PRO A C 1
ATOM 684 O O . PRO A 1 91 ? -4.364 -21.063 -27.644 1.00 80.56 91 PRO A O 1
ATOM 687 N N . LYS A 1 92 ? -5.392 -19.354 -26.598 1.00 84.31 92 LYS A N 1
ATOM 688 C CA . LYS A 1 92 ? -6.683 -19.491 -27.302 1.00 84.31 92 LYS A CA 1
ATOM 689 C C . LYS A 1 92 ? -7.036 -18.232 -28.081 1.00 84.31 92 LYS A C 1
ATOM 691 O O . LYS A 1 92 ? -6.677 -17.120 -27.705 1.00 84.31 92 LYS A O 1
ATOM 696 N N . VAL A 1 93 ? -7.785 -18.408 -29.168 1.00 85.38 93 VAL A 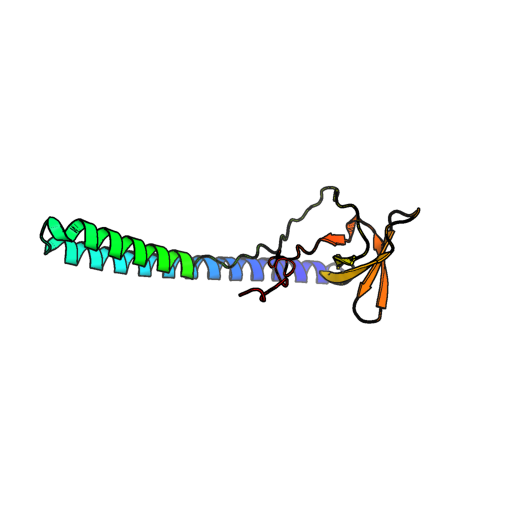N 1
ATOM 697 C CA . VAL A 1 93 ? -8.316 -17.288 -29.958 1.00 85.38 93 VAL A CA 1
ATOM 698 C C . VAL A 1 93 ? -9.207 -16.409 -29.083 1.00 85.38 93 VAL A C 1
ATOM 700 O O . VAL A 1 93 ? -10.089 -16.909 -28.389 1.00 85.38 93 VAL A O 1
ATOM 703 N N . GLY A 1 94 ? -8.972 -15.098 -29.130 1.00 83.50 94 GLY A N 1
ATOM 704 C CA . GLY A 1 94 ? -9.679 -14.099 -28.329 1.00 83.50 94 GLY A CA 1
ATOM 705 C C . GLY A 1 94 ? -8.988 -13.725 -27.016 1.00 83.50 94 GLY A C 1
ATOM 706 O O . GLY A 1 94 ? -9.328 -12.687 -26.447 1.00 83.50 94 GLY A O 1
ATOM 707 N N . ASP A 1 95 ? -7.992 -14.488 -26.556 1.00 83.81 95 ASP A N 1
ATOM 708 C CA . ASP A 1 95 ? -7.246 -14.118 -25.353 1.00 83.81 95 ASP A CA 1
ATOM 709 C C . ASP A 1 95 ? -6.436 -12.835 -25.594 1.00 83.81 95 ASP A C 1
ATOM 711 O O . ASP A 1 95 ? -5.775 -12.658 -26.627 1.00 83.81 95 ASP A O 1
ATOM 715 N N . ARG A 1 96 ? -6.459 -11.940 -24.603 1.00 86.75 96 ARG A N 1
ATOM 716 C CA . ARG A 1 96 ? -5.586 -10.763 -24.556 1.00 86.75 96 ARG A CA 1
ATOM 717 C C . ARG A 1 96 ? -4.277 -11.166 -23.890 1.00 86.75 96 ARG A C 1
ATOM 719 O O . ARG A 1 96 ? -4.283 -11.761 -22.816 1.00 86.75 96 ARG A O 1
ATOM 726 N N . VAL A 1 97 ? -3.152 -10.855 -24.518 1.00 84.00 97 VAL A N 1
ATOM 727 C CA . VAL A 1 97 ? -1.823 -11.307 -24.085 1.00 84.00 97 VAL A CA 1
ATOM 728 C C . VAL A 1 97 ? -0.805 -10.181 -24.208 1.00 84.00 97 VAL A C 1
ATOM 730 O O . VAL A 1 97 ? -0.842 -9.413 -25.165 1.00 84.00 97 VAL A O 1
ATOM 733 N N . HIS A 1 98 ? 0.122 -10.082 -23.261 1.00 86.19 98 HIS A N 1
ATOM 734 C CA . HIS A 1 98 ? 1.332 -9.286 -23.429 1.00 86.19 98 HIS A CA 1
ATOM 735 C C . HIS A 1 98 ? 2.346 -10.062 -24.265 1.00 86.19 98 HIS A C 1
ATOM 737 O O . HIS A 1 98 ? 2.547 -11.261 -24.047 1.00 86.19 98 HIS A O 1
ATOM 743 N N . VAL A 1 99 ? 2.975 -9.366 -25.212 1.00 85.31 99 VAL A N 1
ATOM 744 C CA . VAL A 1 99 ? 3.992 -9.919 -26.108 1.00 85.31 99 VAL A CA 1
ATOM 745 C C . VAL A 1 99 ? 5.355 -9.346 -25.742 1.00 85.31 99 VAL A C 1
ATOM 747 O O . VAL A 1 99 ? 5.621 -8.167 -25.995 1.00 85.31 99 VAL A O 1
ATOM 750 N N . ARG A 1 100 ? 6.244 -10.192 -25.212 1.00 81.31 100 ARG A N 1
ATOM 751 C CA . ARG A 1 100 ? 7.586 -9.784 -24.765 1.00 81.31 100 ARG A CA 1
ATOM 752 C C . ARG A 1 100 ? 8.402 -9.148 -25.891 1.00 81.31 100 ARG A C 1
ATOM 754 O O . ARG A 1 100 ? 8.967 -8.073 -25.719 1.00 81.31 100 ARG A O 1
ATOM 761 N N . GLY A 1 101 ? 8.380 -9.756 -27.080 1.00 73.75 101 GLY A N 1
ATOM 762 C CA . GLY A 1 101 ? 9.088 -9.266 -28.272 1.00 73.75 101 GLY A CA 1
ATOM 763 C C . GLY A 1 101 ? 8.607 -7.912 -28.814 1.00 73.75 101 GLY A C 1
ATOM 764 O O . GLY A 1 101 ? 9.249 -7.349 -29.694 1.00 73.75 101 GLY A O 1
ATOM 765 N N . LEU A 1 102 ? 7.500 -7.369 -28.292 1.00 76.62 102 LEU A N 1
ATOM 766 C CA . LEU A 1 102 ? 6.986 -6.040 -28.634 1.00 76.62 102 LEU A CA 1
ATOM 767 C C . LEU A 1 102 ? 7.141 -5.029 -27.486 1.00 76.62 102 LEU A C 1
ATOM 769 O O . LEU A 1 102 ? 6.485 -3.990 -27.510 1.00 76.62 102 LEU A O 1
ATOM 773 N N . GLY A 1 103 ? 7.979 -5.316 -26.485 1.00 76.00 103 GLY A N 1
ATOM 774 C CA . GLY A 1 103 ? 8.121 -4.476 -25.292 1.00 76.00 103 GLY A CA 1
ATOM 775 C C . GLY A 1 103 ? 6.907 -4.583 -24.368 1.00 76.00 103 GLY A C 1
ATOM 776 O O . GLY A 1 103 ? 6.362 -3.566 -23.952 1.00 76.00 103 GLY A O 1
ATOM 777 N N . ASP A 1 104 ? 6.438 -5.813 -24.135 1.00 79.31 104 ASP A N 1
ATOM 778 C CA . ASP A 1 104 ? 5.276 -6.147 -23.297 1.00 79.31 104 ASP A CA 1
ATOM 779 C C . ASP A 1 104 ? 3.970 -5.450 -23.711 1.00 79.31 104 ASP A C 1
ATOM 781 O O . ASP A 1 104 ? 3.076 -5.191 -22.907 1.00 79.31 104 ASP A O 1
ATOM 785 N N . LYS A 1 105 ? 3.812 -5.185 -25.009 1.00 84.38 105 LYS A N 1
ATOM 786 C CA . LYS A 1 105 ? 2.580 -4.617 -25.562 1.00 84.38 105 LYS A CA 1
ATOM 787 C C . LYS A 1 105 ? 1.442 -5.633 -25.583 1.00 84.38 105 LYS A C 1
ATOM 789 O O . LYS A 1 105 ? 1.646 -6.824 -25.817 1.00 84.38 105 LYS A O 1
ATOM 794 N N . LEU A 1 106 ? 0.224 -5.129 -25.396 1.00 86.38 106 LEU A N 1
ATOM 795 C CA . LEU A 1 106 ? -0.988 -5.937 -25.351 1.00 86.38 106 LEU A CA 1
ATOM 796 C C . LEU A 1 106 ? -1.521 -6.259 -26.751 1.00 86.38 106 LEU A C 1
ATOM 798 O O . LEU A 1 106 ? -1.970 -5.366 -27.467 1.00 86.38 106 LEU A O 1
ATOM 802 N N . GLY A 1 107 ? -1.529 -7.536 -27.112 1.00 87.94 107 GLY A N 1
ATOM 803 C CA . GLY A 1 107 ? -2.131 -8.063 -28.331 1.00 87.94 107 GLY A CA 1
ATOM 804 C C . GLY A 1 107 ? -3.332 -8.965 -28.056 1.00 87.94 107 GLY A C 1
ATOM 805 O O . GLY A 1 107 ? -3.651 -9.287 -26.912 1.00 87.94 107 GLY A O 1
ATOM 806 N N . THR A 1 108 ? -4.013 -9.367 -29.125 1.00 90.06 108 THR A N 1
ATOM 807 C CA . THR A 1 108 ? -5.102 -10.356 -29.088 1.00 90.06 108 THR A CA 1
ATOM 808 C C . THR A 1 108 ? -4.731 -11.548 -29.950 1.00 90.06 108 THR A C 1
ATOM 810 O O . THR A 1 108 ? -4.267 -11.369 -31.077 1.00 90.06 108 THR A O 1
ATOM 813 N N . ILE A 1 109 ? -4.936 -12.757 -29.445 1.00 88.12 109 ILE A N 1
ATOM 814 C CA . ILE A 1 109 ? -4.715 -13.970 -30.228 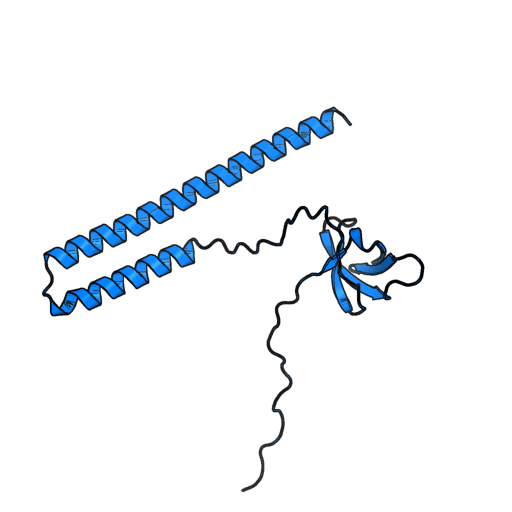1.00 88.12 109 ILE A CA 1
ATOM 815 C C . ILE A 1 109 ? -5.815 -14.098 -31.280 1.00 88.12 109 ILE A C 1
ATOM 817 O O . ILE A 1 109 ? -7.001 -14.104 -30.952 1.00 88.12 109 ILE A O 1
ATOM 821 N N . VAL A 1 110 ? -5.416 -14.227 -32.542 1.00 88.38 110 VAL A N 1
ATOM 822 C CA . VAL A 1 110 ? -6.330 -14.395 -33.682 1.00 88.38 110 VAL A CA 1
ATOM 823 C C . VAL A 1 110 ? -6.293 -15.806 -34.268 1.00 88.38 110 VAL A C 1
ATOM 825 O O . VAL A 1 110 ? -7.244 -16.207 -34.927 1.00 88.38 110 VAL A O 1
ATOM 828 N N . GLU A 1 111 ? -5.239 -16.575 -33.992 1.00 86.00 111 GLU A N 1
ATOM 829 C CA . GLU A 1 111 ? -5.099 -17.966 -34.432 1.00 86.00 111 GLU A CA 1
ATOM 830 C C . GLU A 1 111 ? -4.407 -18.776 -33.337 1.00 86.00 111 GLU A C 1
ATOM 832 O O . GLU A 1 111 ? -3.392 -18.333 -32.800 1.00 86.00 111 GLU A O 1
ATOM 837 N N . ALA A 1 112 ? -4.967 -19.940 -33.004 1.00 78.69 112 ALA A N 1
ATOM 838 C CA . ALA A 1 112 ? -4.393 -20.878 -32.042 1.00 78.69 112 ALA A CA 1
ATOM 839 C C . ALA A 1 112 ? -3.077 -21.488 -32.571 1.00 78.69 112 ALA A C 1
ATOM 841 O O . ALA A 1 112 ? -2.857 -21.500 -33.784 1.00 78.69 112 ALA A O 1
ATOM 842 N N . PRO A 1 113 ? -2.202 -22.014 -31.695 1.00 79.31 113 PRO A N 1
ATOM 843 C CA . PRO A 1 113 ? -0.962 -22.632 -32.139 1.00 79.31 113 PRO A CA 1
ATOM 844 C C . PRO A 1 113 ? -1.228 -23.864 -33.008 1.00 79.31 113 PRO A C 1
ATOM 846 O O . PRO A 1 113 ? -1.958 -24.771 -32.610 1.00 79.31 113 PRO A O 1
ATOM 849 N N . CYS A 1 114 ? -0.613 -23.901 -34.191 1.00 66.12 114 CYS A N 1
ATOM 850 C CA . CYS A 1 114 ? -0.712 -25.014 -35.131 1.00 66.12 114 CYS A CA 1
ATOM 851 C C . CYS A 1 114 ? 0.688 -25.449 -35.577 1.00 66.12 114 CYS A C 1
ATOM 853 O O . CYS A 1 114 ? 1.409 -24.660 -36.182 1.00 66.12 114 CYS A O 1
ATOM 855 N N . GLY A 1 115 ? 1.059 -26.701 -35.290 1.00 68.88 115 GLY A N 1
ATOM 856 C CA . GLY A 1 115 ? 2.284 -27.360 -35.772 1.00 68.88 115 GLY A CA 1
ATOM 857 C C . GLY A 1 115 ? 3.595 -26.879 -35.138 1.00 68.88 115 GLY A C 1
ATOM 858 O O . GLY A 1 115 ? 4.342 -27.694 -34.609 1.00 68.88 115 GLY A O 1
ATOM 859 N N . ASP A 1 116 ? 3.839 -25.569 -35.132 1.00 71.94 116 ASP A N 1
ATOM 860 C CA . ASP A 1 116 ? 5.146 -24.966 -34.824 1.00 71.94 116 ASP A CA 1
ATOM 861 C C . ASP A 1 116 ? 5.232 -24.372 -33.401 1.00 71.94 116 ASP A C 1
ATOM 863 O O . ASP A 1 116 ? 6.142 -23.604 -33.103 1.00 71.94 116 ASP A O 1
ATOM 867 N N . ASP A 1 117 ? 4.240 -24.643 -32.543 1.00 73.12 117 ASP A N 1
ATOM 868 C CA . ASP A 1 117 ? 4.072 -24.051 -31.195 1.00 73.12 117 ASP A CA 1
ATOM 869 C C . ASP A 1 117 ? 4.091 -22.498 -31.171 1.00 73.12 117 ASP A C 1
ATOM 871 O O . ASP A 1 117 ? 4.327 -21.848 -30.147 1.00 73.12 117 ASP A O 1
ATOM 875 N N . THR A 1 118 ? 3.808 -21.878 -32.325 1.00 83.19 118 THR A N 1
ATOM 876 C CA . THR A 1 118 ? 3.656 -20.425 -32.489 1.00 83.19 118 THR A CA 1
ATOM 877 C C . THR A 1 118 ? 2.200 -20.056 -32.727 1.00 83.19 118 THR A C 1
ATOM 879 O O . THR A 1 118 ? 1.455 -20.776 -33.381 1.00 83.19 118 THR A O 1
ATOM 882 N N . THR A 1 119 ? 1.786 -18.920 -32.178 1.00 87.00 119 THR A N 1
ATOM 883 C CA . THR A 1 119 ? 0.410 -18.405 -32.194 1.00 87.00 119 THR A CA 1
ATOM 884 C C . THR A 1 119 ? 0.380 -17.068 -32.937 1.00 87.00 119 THR A C 1
ATOM 886 O O . THR A 1 119 ? 1.317 -16.277 -32.803 1.00 87.00 119 THR A O 1
ATOM 889 N N . LEU A 1 120 ? -0.676 -16.777 -33.707 1.00 89.62 120 LEU A N 1
ATOM 890 C CA . LEU A 1 120 ? -0.807 -15.485 -34.391 1.00 89.62 120 LEU A CA 1
ATOM 891 C C . LEU A 1 120 ? -1.464 -14.456 -33.465 1.00 89.62 120 LEU A C 1
ATOM 893 O O . LEU A 1 120 ? -2.599 -14.634 -33.016 1.00 89.62 120 LEU A O 1
ATOM 897 N N . VAL A 1 121 ? -0.761 -13.354 -33.213 1.00 90.44 121 VAL A N 1
ATOM 898 C CA . VAL A 1 121 ? -1.212 -12.253 -32.358 1.00 90.44 121 VAL A CA 1
ATOM 899 C C . VAL A 1 121 ? -1.392 -10.989 -33.186 1.00 90.44 121 VAL A C 1
ATOM 901 O O . VAL A 1 121 ? -0.517 -10.607 -33.963 1.00 90.44 121 VAL A O 1
ATOM 904 N N . GLN A 1 122 ? -2.522 -10.314 -32.998 1.00 89.88 122 GLN A N 1
ATOM 905 C CA . GLN A 1 122 ? -2.794 -9.001 -33.565 1.00 89.88 122 GLN A CA 1
ATOM 906 C C . GLN A 1 122 ? -2.491 -7.902 -32.540 1.00 89.88 122 GLN A C 1
ATOM 908 O O . GLN A 1 122 ? -3.050 -7.887 -31.442 1.00 89.88 122 GLN A O 1
ATOM 913 N N . TYR A 1 123 ? -1.639 -6.954 -32.929 1.00 85.81 123 TYR A N 1
ATOM 914 C CA . TYR A 1 123 ? -1.361 -5.719 -32.199 1.00 85.81 123 TYR A CA 1
ATOM 915 C C . TYR A 1 123 ? -1.612 -4.522 -33.122 1.00 85.81 123 TYR A C 1
ATOM 917 O O . TYR A 1 123 ? -0.917 -4.324 -34.122 1.00 85.81 123 TYR A O 1
ATOM 925 N N . GLY A 1 124 ? -2.634 -3.721 -32.811 1.00 83.88 124 GLY A N 1
ATOM 926 C CA . GLY A 1 124 ? -3.077 -2.639 -33.690 1.00 83.88 124 GLY A CA 1
ATOM 927 C C . GLY A 1 124 ? -3.445 -3.165 -35.084 1.00 83.88 124 GLY A C 1
ATOM 928 O O . GLY A 1 124 ? -4.364 -3.972 -35.224 1.00 83.88 124 GLY A O 1
ATOM 929 N N . LYS A 1 125 ? -2.713 -2.712 -36.111 1.00 85.81 125 LYS A N 1
ATOM 930 C CA . LYS A 1 125 ? -2.878 -3.134 -37.517 1.00 85.81 125 LYS A CA 1
ATOM 931 C C . LYS A 1 125 ? -1.929 -4.264 -37.944 1.00 85.81 125 LYS A C 1
ATOM 933 O O . LYS A 1 125 ? -2.006 -4.714 -39.082 1.00 85.81 125 LYS A O 1
ATOM 938 N N . VAL A 1 126 ? -1.025 -4.698 -37.068 1.00 80.69 126 VAL A N 1
ATOM 939 C CA . VAL A 1 126 ? 0.026 -5.675 -37.384 1.00 80.69 126 VAL A CA 1
ATOM 940 C C . VAL A 1 126 ? -0.352 -7.044 -36.820 1.00 80.69 126 VAL A C 1
ATOM 942 O O . VAL A 1 126 ? -0.942 -7.137 -35.742 1.00 80.69 126 VAL A O 1
ATOM 945 N N . ARG A 1 127 ? -0.008 -8.113 -37.548 1.00 88.38 127 ARG A N 1
ATOM 946 C CA . ARG A 1 127 ? -0.167 -9.511 -37.123 1.00 88.38 127 ARG A CA 1
ATOM 947 C C . ARG A 1 127 ? 1.194 -10.195 -37.103 1.00 88.38 127 ARG A C 1
ATOM 949 O O . ARG A 1 127 ? 1.942 -10.073 -38.067 1.00 88.38 127 ARG A O 1
ATOM 956 N N . LEU A 1 128 ? 1.513 -10.882 -36.010 1.00 85.75 128 LEU A N 1
ATOM 957 C CA . LEU A 1 128 ? 2.831 -11.469 -35.758 1.00 85.75 128 LEU A CA 1
ATOM 958 C C . LEU A 1 128 ? 2.673 -12.888 -35.226 1.00 85.75 128 LEU A C 1
ATOM 960 O O . LEU A 1 128 ? 1.813 -13.134 -34.380 1.00 85.75 128 LEU A O 1
ATOM 964 N N . ARG A 1 129 ? 3.508 -13.815 -35.700 1.00 86.56 129 ARG A N 1
ATOM 965 C CA . ARG A 1 129 ? 3.637 -15.138 -35.084 1.00 86.56 129 ARG A CA 1
ATOM 966 C C . ARG A 1 129 ? 4.554 -15.031 -33.876 1.00 86.56 129 ARG A C 1
ATOM 968 O O . ARG A 1 129 ? 5.658 -14.506 -33.988 1.00 86.56 129 ARG A O 1
ATOM 975 N N . VAL A 1 130 ? 4.079 -15.512 -32.736 1.00 84.44 130 VAL A N 1
ATOM 976 C CA . VAL A 1 130 ? 4.770 -15.404 -31.452 1.00 84.44 130 VAL A CA 1
ATOM 977 C C . VAL A 1 130 ? 4.842 -16.783 -30.810 1.00 84.44 130 VAL A C 1
ATOM 979 O O . VAL A 1 130 ? 3.850 -17.514 -30.790 1.00 84.44 130 VAL A O 1
ATOM 982 N N . GLY A 1 131 ? 6.018 -17.144 -30.301 1.00 83.25 131 GLY A N 1
ATOM 983 C CA . GLY A 1 131 ? 6.207 -18.382 -29.554 1.00 83.25 131 GLY A CA 1
ATOM 984 C C . GLY A 1 131 ? 5.525 -18.319 -28.191 1.00 83.25 131 GLY A C 1
ATOM 985 O O . GLY A 1 131 ? 5.440 -17.265 -27.562 1.00 83.25 131 GLY A O 1
ATOM 986 N N . LYS A 1 132 ? 5.069 -19.467 -27.696 1.00 78.69 132 LYS A N 1
ATOM 987 C CA . LYS A 1 132 ? 4.372 -19.577 -26.407 1.00 78.69 132 LYS A CA 1
ATOM 988 C C . LYS A 1 132 ? 5.129 -18.959 -25.214 1.00 78.69 132 LYS A C 1
ATOM 990 O O . LYS A 1 132 ? 4.500 -18.421 -24.303 1.00 78.69 132 LYS A O 1
ATOM 995 N N . ASN A 1 133 ? 6.463 -18.999 -25.223 1.00 78.56 133 ASN A N 1
ATOM 996 C CA . ASN A 1 133 ? 7.311 -18.454 -24.151 1.00 78.56 133 ASN A CA 1
ATOM 997 C C . ASN A 1 133 ? 7.379 -16.916 -24.128 1.00 78.56 133 ASN A C 1
ATOM 999 O O . ASN A 1 133 ? 7.722 -16.332 -23.099 1.00 78.56 133 ASN A O 1
ATOM 1003 N N . ASP A 1 134 ? 7.017 -16.266 -25.235 1.00 81.75 134 ASP A N 1
ATOM 1004 C CA . ASP A 1 134 ? 6.993 -14.807 -25.370 1.00 81.75 134 ASP A CA 1
ATOM 1005 C C . ASP A 1 134 ? 5.603 -14.214 -25.095 1.00 81.75 134 ASP A C 1
ATOM 1007 O O . ASP A 1 134 ? 5.404 -13.003 -25.225 1.00 81.75 134 ASP A O 1
ATOM 1011 N N . LEU A 1 135 ? 4.643 -15.063 -24.710 1.00 80.75 135 LEU A N 1
ATOM 1012 C CA . LEU A 1 135 ? 3.268 -14.694 -24.401 1.00 80.75 135 LEU A CA 1
ATOM 1013 C C . LEU A 1 135 ? 3.001 -14.762 -22.903 1.00 80.75 135 LEU A C 1
ATOM 1015 O O . LEU A 1 135 ? 3.307 -15.752 -22.236 1.00 80.75 135 LEU A O 1
ATOM 1019 N N . LYS A 1 136 ? 2.320 -13.738 -22.394 1.00 82.81 136 LYS A N 1
ATOM 1020 C CA . LYS A 1 136 ? 1.799 -13.713 -21.029 1.00 82.81 136 LYS A CA 1
ATOM 1021 C C . LYS A 1 136 ? 0.328 -13.318 -21.044 1.00 82.81 136 LYS A C 1
ATOM 1023 O O . LYS A 1 136 ? -0.009 -12.246 -21.538 1.00 82.81 136 LYS A O 1
ATOM 1028 N N . LEU A 1 137 ? -0.546 -14.169 -20.505 1.00 80.81 137 LEU A N 1
ATOM 1029 C CA . LEU A 1 137 ? -1.982 -13.889 -20.441 1.00 80.81 137 LEU A CA 1
ATOM 1030 C C . LEU A 1 137 ? -2.238 -12.582 -19.679 1.00 80.81 137 LEU A C 1
ATOM 1032 O O . LEU A 1 137 ? -1.725 -12.388 -18.575 1.00 80.81 137 LEU A O 1
ATOM 1036 N N . PHE A 1 138 ? -3.022 -11.691 -20.279 1.00 77.19 138 PHE A N 1
ATOM 1037 C CA . PHE A 1 138 ? -3.548 -10.512 -19.611 1.00 77.19 138 PHE A CA 1
ATOM 1038 C C . PHE A 1 138 ? -4.829 -10.922 -18.880 1.00 77.19 138 PHE A C 1
ATOM 1040 O O . PHE A 1 138 ? -5.816 -11.255 -19.545 1.00 77.19 138 PHE A O 1
ATOM 1047 N N . PRO A 1 139 ? -4.840 -10.949 -17.536 1.00 68.50 139 PRO A N 1
ATOM 1048 C CA . PRO A 1 139 ? -6.040 -11.295 -16.798 1.00 68.50 139 PRO A CA 1
ATOM 1049 C C . PRO A 1 139 ? -7.095 -10.224 -17.066 1.00 68.50 139 PRO A C 1
ATOM 1051 O O . PRO A 1 139 ? -6.957 -9.070 -16.671 1.00 68.50 139 PRO A O 1
ATOM 1054 N N . MET A 1 140 ? -8.160 -10.603 -17.765 1.00 55.09 140 MET A N 1
ATOM 1055 C CA . MET A 1 140 ? -9.336 -9.755 -17.853 1.00 55.09 140 MET A CA 1
ATOM 1056 C C . MET A 1 140 ? -9.977 -9.760 -16.465 1.00 55.09 140 MET A C 1
ATOM 1058 O O . MET A 1 140 ? -10.364 -10.822 -15.969 1.00 55.09 140 MET A O 1
ATOM 1062 N N . SER A 1 141 ? -10.045 -8.600 -15.808 1.00 45.78 141 SER A N 1
ATOM 1063 C CA . SER A 1 141 ? -10.859 -8.458 -14.605 1.00 45.78 141 SER A CA 1
ATOM 1064 C C . SER A 1 141 ? -12.273 -8.908 -14.970 1.00 45.78 141 SER A C 1
ATOM 1066 O O . SER A 1 141 ? -12.864 -8.426 -15.939 1.00 45.78 141 SER A O 1
ATOM 1068 N N . LYS A 1 142 ? -12.785 -9.919 -14.263 1.00 40.12 142 LYS A N 1
ATOM 1069 C CA . LYS A 1 142 ? -14.154 -10.399 -14.448 1.00 40.12 142 LYS A CA 1
ATOM 1070 C C . LYS A 1 142 ? -15.094 -9.274 -14.021 1.00 40.12 142 LYS A C 1
ATOM 1072 O O . LYS A 1 142 ? -15.470 -9.197 -12.856 1.00 40.12 142 LYS A O 1
ATOM 1077 N N . SER A 1 143 ? -15.453 -8.389 -14.947 1.00 33.72 143 SER A N 1
ATOM 1078 C CA . SER A 1 143 ? -16.673 -7.614 -14.792 1.00 33.72 143 SER A CA 1
ATOM 1079 C C . SER A 1 143 ? -17.834 -8.596 -14.939 1.00 33.72 143 SER A C 1
ATOM 1081 O O . SER A 1 143 ? -17.822 -9.501 -15.779 1.00 33.72 143 SER A O 1
ATOM 1083 N N . ILE A 1 144 ? -18.764 -8.484 -14.000 1.00 33.91 144 ILE A N 1
ATOM 1084 C CA . ILE A 1 144 ? -19.946 -9.321 -13.854 1.00 33.91 144 ILE A CA 1
ATOM 1085 C C . ILE A 1 144 ? -20.639 -9.446 -15.213 1.00 33.91 144 ILE A C 1
ATOM 1087 O O . ILE A 1 144 ? -20.914 -8.451 -15.882 1.00 33.91 144 ILE A O 1
ATOM 1091 N N . SER A 1 145 ? -20.905 -10.687 -15.611 1.00 32.53 145 SER A N 1
ATOM 1092 C CA . SER A 1 145 ? -21.666 -11.036 -16.801 1.00 32.53 145 SER A CA 1
ATOM 1093 C C . SER A 1 145 ? -23.003 -10.299 -16.808 1.00 32.53 145 SER A C 1
ATOM 1095 O O . SER A 1 145 ? -23.933 -10.669 -16.093 1.00 32.53 145 SER A O 1
ATOM 1097 N N . ALA A 1 146 ? -23.115 -9.281 -17.657 1.00 40.16 146 ALA A N 1
ATOM 1098 C CA . ALA A 1 146 ? -24.377 -8.680 -18.057 1.00 40.16 146 ALA A CA 1
ATOM 1099 C C . ALA A 1 146 ? -25.119 -9.622 -19.020 1.00 40.16 146 ALA A C 1
ATOM 1101 O O . ALA A 1 146 ? -25.328 -9.295 -20.181 1.00 40.16 146 ALA A O 1
ATOM 1102 N N . VAL A 1 147 ? -25.474 -10.815 -18.545 1.00 46.81 147 VAL A N 1
ATOM 1103 C CA . VAL A 1 147 ? -26.504 -11.678 -19.134 1.00 46.81 147 VAL A CA 1
ATOM 1104 C C . VAL A 1 147 ? -27.140 -12.449 -17.983 1.00 46.81 147 VAL A C 1
ATOM 1106 O O . VAL A 1 147 ? -26.891 -13.633 -17.801 1.00 46.81 147 VAL A O 1
ATOM 1109 N N . ASP A 1 148 ? -27.942 -11.764 -17.174 1.00 38.16 148 ASP A N 1
ATOM 1110 C CA . ASP A 1 148 ? -29.114 -12.417 -16.609 1.00 38.16 148 ASP A CA 1
ATOM 1111 C C . ASP A 1 148 ? -30.197 -11.387 -16.263 1.00 38.16 148 ASP A C 1
ATOM 1113 O O . ASP A 1 148 ? -29.969 -10.443 -15.510 1.00 38.16 148 ASP A O 1
ATOM 1117 N N . ARG A 1 149 ? -31.391 -11.623 -16.824 1.00 37.34 149 ARG A N 1
ATOM 1118 C CA . ARG A 1 149 ? -32.685 -10.955 -16.566 1.00 37.34 149 ARG A CA 1
ATOM 1119 C C . ARG A 1 149 ? -32.996 -9.639 -17.296 1.00 37.34 149 ARG A C 1
ATOM 1121 O O . ARG A 1 149 ? -33.474 -8.679 -16.703 1.00 37.34 149 ARG A O 1
ATOM 1128 N N . VAL A 1 150 ? -32.948 -9.679 -18.632 1.00 46.66 150 VAL A N 1
ATOM 1129 C CA . VAL A 1 150 ? -34.066 -9.129 -19.428 1.00 46.66 150 VAL A CA 1
ATOM 1130 C C . VAL A 1 150 ? -34.962 -10.288 -19.858 1.00 46.66 150 VAL A C 1
ATOM 1132 O O . VAL A 1 150 ? -34.691 -11.004 -20.813 1.00 46.66 150 VAL A O 1
ATOM 1135 N N . THR A 1 151 ? -36.007 -10.497 -19.069 1.00 42.50 151 THR A N 1
ATOM 1136 C CA . THR A 1 151 ? -37.320 -11.101 -19.361 1.00 42.50 151 THR A CA 1
ATOM 1137 C C . THR A 1 151 ? -38.038 -11.028 -18.011 1.00 42.50 151 THR A C 1
ATOM 1139 O O . THR A 1 151 ? -37.497 -11.461 -17.007 1.00 42.50 151 THR A O 1
ATOM 1142 N N . ARG A 1 152 ? -39.228 -10.477 -17.824 1.00 34.59 152 ARG A N 1
ATOM 1143 C CA . ARG A 1 152 ? -40.292 -10.013 -18.704 1.00 34.59 152 ARG A CA 1
ATOM 1144 C C . ARG A 1 152 ? -41.295 -9.402 -17.713 1.00 34.59 152 ARG A C 1
ATOM 1146 O O . ARG A 1 152 ? -41.833 -10.141 -16.898 1.00 34.59 152 ARG A O 1
ATOM 1153 N N . TRP A 1 153 ? -41.512 -8.087 -17.726 1.00 36.00 153 TRP A N 1
ATOM 1154 C CA . TRP A 1 153 ? -42.725 -7.521 -17.127 1.00 36.00 153 TRP A CA 1
ATOM 1155 C C . TRP A 1 153 ? -43.855 -7.708 -18.135 1.00 36.00 153 TRP A C 1
ATOM 1157 O O . TRP A 1 153 ? -43.682 -7.302 -19.282 1.00 36.00 153 TRP A O 1
ATOM 1167 N N . GLN A 1 154 ? -44.948 -8.346 -17.711 1.00 36.75 154 GLN A N 1
ATOM 1168 C CA . GLN A 1 154 ? -46.357 -8.049 -18.031 1.00 36.75 154 GLN A CA 1
ATOM 1169 C C . GLN A 1 154 ? -47.220 -9.263 -17.662 1.00 36.75 154 GLN A C 1
ATOM 1171 O O . GLN A 1 154 ? -46.973 -10.376 -18.124 1.00 36.75 154 GLN A O 1
ATOM 1176 N N . GLY A 1 155 ? -48.233 -9.012 -16.838 1.00 37.09 155 GLY A N 1
ATOM 1177 C CA . GLY A 1 155 ? -49.254 -9.971 -16.440 1.00 37.09 155 GLY A CA 1
ATOM 1178 C C . GLY A 1 155 ? -49.891 -9.544 -15.126 1.00 37.09 155 GLY A C 1
ATOM 1179 O O . GLY A 1 155 ? -49.383 -9.922 -14.077 1.00 37.09 155 GLY A O 1
ATOM 1180 N N . GLN A 1 156 ? -50.911 -8.687 -15.243 1.00 36.69 156 GLN A N 1
ATOM 1181 C CA . GLN A 1 156 ? -51.857 -8.262 -14.201 1.00 36.69 156 GLN A CA 1
ATOM 1182 C C . GLN A 1 156 ? -52.346 -9.396 -13.300 1.00 36.69 156 GLN A C 1
ATOM 1184 O O . GLN A 1 156 ? -52.522 -10.521 -13.819 1.00 36.69 156 GLN A O 1
#

Radius of gyration: 26.32 Å; chains: 1; bounding box: 82×39×69 Å

Organism: NCBI:txid210225